Protein AF-A0A8J3Q3Z3-F1 (afdb_monomer_lite)

Secondary structure (DSSP, 8-state):
-HHHHHHTS--SSS-TT--TTTT----PPPPPPPHHHHHHHHHHS-HHHHHHHHHHHHH---HHHHHH--GGGEETTTTEE---------TT--S-----------------------PPPPP-----

Organism: NCBI:txid1392758

Structure (mmCIF, N/CA/C/O backbone):
data_AF-A0A8J3Q3Z3-F1
#
_entry.id   AF-A0A8J3Q3Z3-F1
#
loop_
_atom_site.group_PDB
_atom_site.id
_atom_site.type_symbol
_atom_site.label_atom_id
_atom_site.label_alt_id
_atom_site.label_comp_id
_atom_site.label_asym_id
_atom_site.label_entity_id
_atom_site.label_seq_id
_atom_site.pdbx_PDB_ins_code
_atom_site.Cartn_x
_atom_site.Cartn_y
_atom_site.Cartn_z
_atom_site.occupancy
_atom_site.B_iso_or_equiv
_atom_site.auth_seq_id
_atom_site.auth_comp_id
_atom_site.auth_asym_id
_atom_site.auth_atom_id
_atom_site.pdbx_PDB_model_num
ATOM 1 N N . MET A 1 1 ? 9.131 -5.104 -30.680 1.00 64.44 1 MET A N 1
ATOM 2 C CA . MET A 1 1 ? 8.430 -4.742 -31.929 1.00 64.44 1 MET A CA 1
ATOM 3 C C . MET A 1 1 ? 9.362 -4.790 -33.146 1.00 64.44 1 MET A C 1
ATOM 5 O O . MET A 1 1 ? 9.142 -5.640 -33.986 1.00 64.44 1 MET A O 1
ATOM 9 N N . PHE A 1 2 ? 10.462 -4.021 -33.215 1.00 78.50 2 PHE A N 1
ATOM 10 C CA . PHE A 1 2 ? 11.382 -4.031 -34.381 1.00 78.50 2 PHE A CA 1
ATOM 11 C C . PHE A 1 2 ? 12.197 -5.319 -34.619 1.00 78.50 2 PHE A C 1
ATOM 13 O O . PHE A 1 2 ? 12.789 -5.470 -35.680 1.00 78.50 2 PHE A O 1
ATOM 20 N N . ASN A 1 3 ? 12.255 -6.251 -33.659 1.00 81.12 3 ASN A N 1
ATOM 21 C CA . ASN A 1 3 ? 12.986 -7.513 -33.847 1.00 81.12 3 ASN A CA 1
ATOM 22 C C . ASN A 1 3 ? 12.288 -8.471 -34.827 1.00 81.12 3 ASN A C 1
ATOM 24 O O . ASN A 1 3 ? 12.985 -9.191 -35.532 1.00 81.12 3 ASN A O 1
ATOM 28 N N . THR A 1 4 ? 10.954 -8.454 -34.891 1.00 83.94 4 THR A N 1
ATOM 29 C CA . THR A 1 4 ? 10.157 -9.258 -35.835 1.00 83.94 4 THR A CA 1
ATOM 30 C C . THR A 1 4 ? 10.402 -8.793 -37.270 1.00 83.94 4 THR A C 1
ATOM 32 O O . THR A 1 4 ? 10.834 -9.579 -38.102 1.00 83.94 4 THR A O 1
ATOM 35 N N . ALA A 1 5 ? 10.338 -7.479 -37.514 1.00 80.75 5 ALA A N 1
ATOM 36 C CA . ALA A 1 5 ? 10.592 -6.886 -38.831 1.00 80.75 5 ALA A CA 1
ATOM 37 C C . ALA A 1 5 ? 12.017 -7.113 -39.391 1.00 80.75 5 ALA A C 1
ATOM 39 O O . ALA A 1 5 ? 12.246 -6.929 -40.581 1.00 80.75 5 ALA A O 1
ATOM 40 N N . VAL A 1 6 ? 12.988 -7.473 -38.542 1.00 83.94 6 VAL A N 1
ATOM 41 C CA . VAL A 1 6 ? 14.380 -7.768 -38.939 1.00 83.94 6 VAL A CA 1
ATOM 42 C C . VAL A 1 6 ? 14.614 -9.269 -39.137 1.00 83.94 6 VAL A C 1
ATOM 44 O O . VAL A 1 6 ? 15.449 -9.643 -39.951 1.00 83.94 6 VAL A O 1
ATOM 47 N N . LYS A 1 7 ? 13.932 -10.130 -38.369 1.00 82.38 7 LYS A N 1
ATOM 48 C CA . LYS A 1 7 ? 14.172 -11.586 -38.360 1.00 82.38 7 LYS A CA 1
ATOM 49 C C . LYS A 1 7 ? 13.163 -12.392 -39.169 1.00 82.38 7 LYS A C 1
ATOM 51 O O . LYS A 1 7 ? 13.525 -13.445 -39.675 1.00 82.38 7 LYS A O 1
ATOM 56 N N . GLU A 1 8 ? 11.915 -11.944 -39.197 1.00 83.12 8 GLU A N 1
ATOM 57 C CA . GLU A 1 8 ? 10.789 -12.669 -39.791 1.00 83.12 8 GLU A CA 1
ATOM 58 C C . GLU A 1 8 ? 10.380 -12.025 -41.116 1.00 83.12 8 GLU A C 1
ATOM 60 O O . GLU A 1 8 ? 10.232 -12.730 -42.108 1.00 83.12 8 GLU A O 1
ATOM 65 N N . ASP A 1 9 ? 10.278 -10.691 -41.154 1.00 83.81 9 ASP A N 1
ATOM 66 C CA . ASP A 1 9 ? 9.776 -9.987 -42.344 1.00 83.81 9 ASP A CA 1
ATOM 67 C C . ASP A 1 9 ? 10.888 -9.450 -43.269 1.00 83.81 9 ASP A C 1
ATOM 69 O O . ASP A 1 9 ? 10.592 -8.955 -44.353 1.00 83.81 9 ASP A O 1
ATOM 73 N N . GLU A 1 10 ? 12.157 -9.474 -42.833 1.00 79.94 10 GLU A N 1
ATOM 74 C CA . GLU A 1 10 ? 13.341 -8.915 -43.531 1.00 79.94 10 GLU A CA 1
ATOM 75 C C . GLU A 1 10 ? 13.184 -7.469 -44.066 1.00 79.94 10 GLU A C 1
ATOM 77 O O . GLU A 1 10 ? 14.000 -6.975 -44.847 1.00 79.94 10 GLU A O 1
ATOM 82 N N . LEU A 1 11 ? 12.168 -6.739 -43.595 1.00 85.12 11 LEU A N 1
ATOM 83 C CA . LEU A 1 11 ? 11.838 -5.372 -44.009 1.00 85.12 11 LEU A CA 1
ATOM 84 C C . LEU A 1 11 ? 12.912 -4.364 -43.586 1.00 85.12 11 LEU A C 1
ATOM 86 O O . LEU A 1 11 ? 13.046 -3.292 -44.177 1.00 85.12 11 LEU A O 1
ATOM 90 N N . LEU A 1 12 ? 13.673 -4.692 -42.542 1.00 81.56 12 LEU A N 1
ATOM 91 C CA . LEU A 1 12 ? 14.757 -3.874 -42.017 1.00 81.56 12 LEU A CA 1
ATOM 92 C C . LEU A 1 12 ? 16.044 -4.697 -41.944 1.00 81.56 12 LEU A C 1
ATOM 94 O O . LEU A 1 12 ? 16.089 -5.739 -41.298 1.00 81.56 12 LEU A O 1
ATOM 98 N N . ARG A 1 13 ? 17.138 -4.171 -42.516 1.00 81.06 13 ARG A N 1
ATOM 99 C CA . ARG A 1 13 ? 18.475 -4.799 -42.429 1.00 81.06 13 ARG A CA 1
ATOM 100 C C . ARG A 1 13 ? 18.990 -4.929 -40.992 1.00 81.06 13 ARG A C 1
ATOM 102 O O . ARG A 1 13 ? 19.807 -5.799 -40.704 1.00 81.06 13 ARG A O 1
ATOM 109 N N . SER A 1 14 ? 18.580 -4.037 -40.095 1.00 84.44 14 SER A N 1
ATOM 110 C CA . SER A 1 14 ? 18.952 -4.074 -38.681 1.00 84.44 14 SER A CA 1
ATOM 111 C C . SER A 1 14 ? 17.962 -3.277 -37.832 1.00 84.44 14 SER A C 1
ATOM 113 O O . SER A 1 14 ? 17.279 -2.381 -38.323 1.00 84.44 14 SER A O 1
ATOM 115 N N . ASN A 1 15 ? 17.862 -3.617 -36.542 1.00 85.50 15 ASN A N 1
ATOM 116 C CA . ASN A 1 15 ? 16.964 -2.935 -35.612 1.00 85.50 15 ASN A CA 1
ATOM 117 C C . ASN A 1 15 ? 17.530 -1.538 -35.268 1.00 85.50 15 ASN A C 1
ATOM 119 O O . ASN A 1 15 ? 18.579 -1.472 -34.617 1.00 85.50 15 ASN A O 1
ATOM 123 N N . PRO A 1 16 ? 16.846 -0.436 -35.635 1.00 81.94 16 PRO A N 1
ATOM 124 C CA . PRO A 1 16 ? 17.339 0.928 -35.425 1.00 81.94 16 PRO A CA 1
ATOM 125 C C . PRO A 1 16 ? 17.410 1.333 -33.944 1.00 81.94 16 PRO A C 1
ATOM 127 O O . PRO A 1 16 ? 18.164 2.232 -33.590 1.00 81.94 16 PRO A O 1
ATOM 130 N N . CYS A 1 17 ? 16.687 0.649 -33.053 1.00 81.75 17 CYS A N 1
ATOM 131 C CA . CYS A 1 17 ? 16.766 0.874 -31.607 1.00 81.75 17 CYS A CA 1
ATOM 132 C C . CYS A 1 17 ? 17.968 0.164 -30.954 1.00 81.75 17 CYS A C 1
ATOM 134 O O . CYS A 1 17 ? 18.121 0.214 -29.734 1.00 81.75 17 CYS A O 1
ATOM 136 N N . ARG A 1 18 ? 18.817 -0.532 -31.728 1.00 80.19 18 ARG A N 1
ATOM 137 C CA . ARG A 1 18 ? 19.986 -1.249 -31.201 1.00 80.19 18 ARG A CA 1
ATOM 138 C C . ARG A 1 18 ? 21.181 -0.309 -31.045 1.00 80.19 18 ARG A C 1
ATOM 140 O O . ARG A 1 18 ? 22.086 -0.294 -31.876 1.00 80.19 18 ARG A O 1
ATOM 147 N N . ILE A 1 19 ? 21.197 0.439 -29.945 1.00 81.94 19 ILE A N 1
ATOM 148 C CA . ILE A 1 19 ? 22.295 1.345 -29.592 1.00 81.94 19 ILE A CA 1
ATOM 149 C C . ILE A 1 19 ? 23.252 0.634 -28.623 1.00 81.94 19 ILE A C 1
ATOM 151 O O . ILE A 1 19 ? 22.850 0.145 -27.567 1.00 81.94 19 ILE A O 1
ATOM 155 N N . LYS A 1 20 ? 24.532 0.536 -28.995 1.00 78.88 20 LYS A N 1
ATOM 156 C CA . LYS A 1 20 ? 25.560 -0.157 -28.203 1.00 78.88 20 LYS A CA 1
ATOM 157 C C . LYS A 1 20 ? 25.850 0.615 -26.907 1.00 78.88 20 LYS A C 1
ATOM 159 O O . LYS A 1 20 ? 26.199 1.787 -26.974 1.00 78.88 20 LYS A O 1
ATOM 164 N N . GLY A 1 21 ? 25.760 -0.053 -25.754 1.00 76.44 21 GLY A N 1
ATOM 165 C CA . GLY A 1 21 ? 26.121 0.509 -24.442 1.00 76.44 21 GLY A CA 1
ATOM 166 C C . GLY A 1 21 ? 25.034 1.335 -23.742 1.00 76.44 21 GLY A C 1
ATOM 167 O O . GLY A 1 21 ? 25.306 1.913 -22.695 1.00 76.44 21 GLY A O 1
ATOM 168 N N . PHE A 1 22 ? 23.819 1.384 -24.297 1.00 74.06 22 PHE A N 1
ATOM 169 C CA . PHE A 1 22 ? 22.652 2.060 -23.704 1.00 74.06 22 PHE A CA 1
ATOM 170 C C . PHE A 1 22 ? 21.753 1.107 -22.894 1.00 74.06 22 PHE A C 1
ATOM 172 O O . PHE A 1 22 ? 20.580 1.376 -22.660 1.00 74.06 22 PHE A O 1
ATOM 179 N N . ASP A 1 23 ? 22.307 -0.021 -22.459 1.00 74.69 23 ASP A N 1
ATOM 180 C CA . ASP A 1 23 ? 21.678 -1.023 -21.596 1.00 74.69 23 ASP A CA 1
ATOM 181 C C . ASP A 1 23 ? 21.853 -0.722 -20.098 1.00 74.69 23 ASP A C 1
ATOM 183 O O . ASP A 1 23 ? 21.198 -1.332 -19.253 1.00 74.69 23 ASP A O 1
ATOM 187 N N . LYS A 1 24 ? 22.727 0.230 -19.756 1.00 77.75 24 LYS A N 1
ATOM 188 C CA . LYS A 1 24 ? 23.051 0.567 -18.369 1.00 77.75 24 LYS A CA 1
ATOM 189 C C . LYS A 1 24 ? 22.159 1.692 -17.865 1.00 77.75 24 LYS A C 1
ATOM 191 O O . LYS A 1 24 ? 22.388 2.863 -18.154 1.00 77.75 24 LYS A O 1
ATOM 196 N N . TYR A 1 25 ? 21.165 1.322 -17.069 1.00 80.56 25 TYR A N 1
ATOM 197 C CA . TYR A 1 25 ? 20.361 2.257 -16.292 1.00 80.56 25 TYR A CA 1
ATOM 198 C C . TYR A 1 25 ? 20.869 2.276 -14.851 1.00 80.56 25 TYR A C 1
ATOM 200 O O . TYR A 1 25 ? 20.877 1.241 -14.188 1.00 80.56 25 TYR A O 1
ATOM 208 N N . HIS A 1 26 ? 21.277 3.444 -14.349 1.00 83.44 26 HIS A N 1
ATOM 209 C CA . HIS A 1 26 ? 21.523 3.621 -12.921 1.00 83.44 26 HIS A CA 1
ATOM 210 C C . HIS A 1 26 ? 20.311 4.312 -12.305 1.00 83.44 26 HIS A C 1
ATOM 212 O O . HIS A 1 26 ? 20.058 5.491 -12.533 1.00 83.44 26 HIS A O 1
ATOM 218 N N . THR A 1 27 ? 19.532 3.558 -11.538 1.00 86.06 27 THR A N 1
ATOM 219 C CA . THR A 1 27 ? 18.487 4.110 -10.675 1.00 86.06 27 THR A CA 1
ATOM 220 C C . THR A 1 27 ? 18.986 4.012 -9.238 1.00 86.06 27 THR A C 1
ATOM 222 O O . THR A 1 27 ? 19.467 2.938 -8.868 1.00 86.06 27 THR A O 1
ATOM 225 N N . PRO A 1 28 ? 18.948 5.100 -8.445 1.00 89.69 28 PRO A N 1
ATOM 226 C CA . PRO A 1 28 ? 19.277 5.008 -7.030 1.00 89.69 28 PRO A CA 1
ATOM 227 C C . PRO A 1 28 ? 18.324 4.022 -6.355 1.00 89.69 28 PRO A C 1
ATOM 229 O O . PRO A 1 28 ? 17.138 3.956 -6.692 1.00 89.69 28 PRO A O 1
ATOM 232 N N . GLU A 1 29 ? 18.850 3.243 -5.418 1.00 89.12 29 GLU A N 1
ATOM 233 C CA . GLU A 1 29 ? 18.032 2.315 -4.650 1.00 89.12 29 GLU A CA 1
ATOM 234 C C . GLU A 1 29 ? 16.969 3.084 -3.858 1.00 89.12 29 GLU A C 1
ATOM 236 O O . GLU A 1 29 ? 17.225 4.156 -3.303 1.00 89.12 29 GLU A O 1
ATOM 241 N N . ARG A 1 30 ? 15.743 2.555 -3.834 1.00 89.12 30 ARG A N 1
ATOM 242 C CA . ARG A 1 30 ? 14.671 3.141 -3.032 1.00 89.12 30 ARG A CA 1
ATOM 243 C C . ARG A 1 30 ? 14.841 2.678 -1.597 1.00 89.12 30 ARG A C 1
ATOM 245 O O . ARG A 1 30 ? 14.755 1.484 -1.323 1.00 89.12 30 ARG A O 1
ATOM 252 N N . HIS A 1 31 ? 15.049 3.629 -0.695 1.00 89.88 31 HIS A N 1
ATOM 253 C CA . HIS A 1 31 ? 15.098 3.341 0.729 1.00 89.88 31 HIS A CA 1
ATOM 254 C C . HIS A 1 31 ? 13.775 2.716 1.194 1.00 89.88 31 HIS A C 1
ATOM 256 O O . HIS A 1 31 ? 12.695 3.223 0.878 1.00 89.88 31 HIS A O 1
ATOM 262 N N . THR A 1 32 ? 13.872 1.605 1.923 1.00 90.44 32 THR A N 1
ATOM 263 C CA . THR A 1 32 ? 12.715 0.936 2.521 1.00 90.44 32 THR A CA 1
ATOM 264 C C . THR A 1 32 ? 12.573 1.425 3.957 1.00 90.44 32 THR A C 1
ATOM 266 O O . THR A 1 32 ? 13.518 1.243 4.724 1.00 90.44 32 THR A O 1
ATOM 269 N N . PRO A 1 33 ? 11.429 2.023 4.329 1.00 91.00 33 PRO A N 1
ATOM 270 C CA . PRO A 1 33 ? 11.249 2.551 5.670 1.00 91.00 33 PRO A CA 1
ATOM 271 C C . PRO A 1 33 ? 11.235 1.421 6.701 1.00 91.00 33 PRO A C 1
ATOM 273 O O . PRO A 1 33 ? 10.651 0.354 6.493 1.00 91.00 33 PRO A O 1
ATOM 276 N N . THR A 1 34 ? 11.861 1.677 7.839 1.00 94.56 34 THR A N 1
ATOM 277 C CA . THR A 1 34 ? 11.782 0.836 9.030 1.00 94.56 34 THR A CA 1
ATOM 278 C C . THR A 1 34 ? 10.408 0.954 9.687 1.00 94.56 34 THR A C 1
ATOM 280 O O . THR A 1 34 ? 9.674 1.928 9.504 1.00 94.56 34 THR A O 1
ATOM 283 N N . LEU A 1 35 ? 10.058 -0.021 10.529 1.00 93.25 35 LEU A N 1
ATOM 284 C CA . LEU A 1 35 ? 8.784 0.017 11.247 1.00 93.25 35 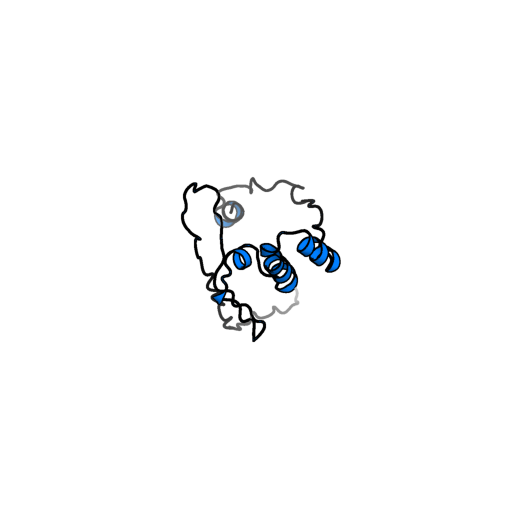LEU A CA 1
ATOM 285 C C . LEU A 1 35 ? 8.661 1.243 12.175 1.00 93.25 35 LEU A C 1
ATOM 287 O O . LEU A 1 35 ? 7.565 1.772 12.359 1.00 93.25 35 LEU A O 1
ATOM 291 N N . MET A 1 36 ? 9.779 1.704 12.744 1.00 95.12 36 MET A N 1
ATOM 292 C CA . MET A 1 36 ? 9.804 2.909 13.576 1.00 95.12 36 MET A CA 1
ATOM 293 C C . MET A 1 36 ? 9.509 4.168 12.762 1.00 95.12 36 MET A C 1
ATOM 295 O O . MET A 1 36 ? 8.720 4.997 13.205 1.00 95.12 36 MET A O 1
ATOM 299 N N . GLU A 1 37 ? 10.079 4.286 11.563 1.00 95.44 37 GLU A N 1
ATOM 300 C CA . GLU A 1 37 ? 9.817 5.417 10.667 1.00 95.44 37 GLU A CA 1
ATOM 301 C C . GLU A 1 37 ? 8.368 5.424 10.178 1.00 95.44 37 GLU A C 1
ATOM 303 O O . GLU A 1 37 ? 7.744 6.479 10.145 1.00 95.44 37 GLU A O 1
ATOM 308 N N . VAL A 1 38 ? 7.792 4.255 9.871 1.00 95.31 38 VAL A N 1
ATOM 309 C CA . VAL A 1 38 ? 6.365 4.148 9.518 1.00 95.31 38 VAL A CA 1
ATOM 310 C C . VAL A 1 38 ? 5.478 4.621 10.668 1.00 95.31 38 VAL A C 1
ATOM 312 O O . VAL A 1 38 ? 4.517 5.356 10.440 1.00 95.31 38 VAL A O 1
ATOM 315 N N . ARG A 1 39 ? 5.787 4.214 11.905 1.00 94.62 39 ARG A N 1
ATOM 316 C CA . ARG A 1 39 ? 5.027 4.640 13.084 1.00 94.62 39 ARG A CA 1
ATOM 317 C C . ARG A 1 39 ? 5.139 6.149 13.296 1.00 9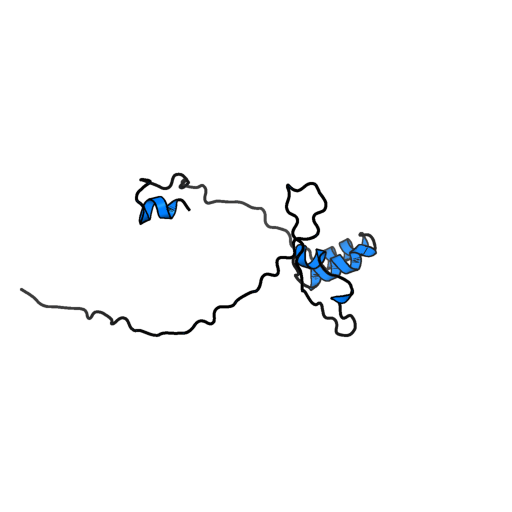4.62 39 ARG A C 1
ATOM 319 O O . ARG A 1 39 ? 4.103 6.797 13.413 1.00 94.62 39 ARG A O 1
ATOM 326 N N . ALA A 1 40 ? 6.350 6.700 13.271 1.00 95.50 40 ALA A N 1
ATOM 327 C CA . ALA A 1 40 ? 6.569 8.140 13.399 1.00 95.50 40 ALA A CA 1
ATOM 328 C C . ALA A 1 40 ? 5.804 8.922 12.316 1.00 95.50 40 ALA A C 1
ATOM 330 O O . ALA A 1 40 ? 5.043 9.833 12.627 1.00 95.50 40 ALA A O 1
ATOM 331 N N . LEU A 1 41 ? 5.892 8.478 11.057 1.00 94.62 41 LEU A N 1
ATOM 332 C CA . LEU A 1 41 ? 5.141 9.057 9.943 1.00 94.62 41 LEU A CA 1
ATOM 333 C C . LEU A 1 41 ? 3.626 9.008 10.178 1.00 94.62 41 LEU A C 1
ATOM 335 O O . LEU A 1 41 ? 2.915 9.963 9.877 1.00 94.62 41 LEU A O 1
ATOM 339 N N . SER A 1 42 ? 3.112 7.892 10.698 1.00 94.75 42 SER A N 1
ATOM 340 C CA . SER A 1 42 ? 1.679 7.744 10.962 1.00 94.75 42 SER A CA 1
ATOM 341 C C . SER A 1 42 ? 1.174 8.684 12.060 1.00 94.75 42 SER A C 1
ATOM 343 O O . SER A 1 42 ? 0.023 9.108 11.997 1.00 94.75 42 SER A O 1
ATOM 345 N N . GLU A 1 43 ? 2.024 9.017 13.033 1.00 94.06 43 GLU A N 1
ATOM 346 C CA . GLU A 1 43 ? 1.707 9.903 14.158 1.00 94.06 43 GLU A CA 1
ATOM 347 C C . GLU A 1 43 ? 1.780 11.389 13.764 1.00 94.06 43 GLU A C 1
ATOM 349 O O . GLU A 1 43 ? 1.016 12.196 14.291 1.00 94.06 43 GLU A O 1
ATOM 354 N N . GLU A 1 44 ? 2.635 11.750 12.802 1.00 96.25 44 GLU A N 1
ATOM 355 C CA . GLU A 1 44 ? 2.712 13.112 12.247 1.00 96.25 44 GLU A CA 1
ATOM 356 C C . GLU A 1 44 ? 1.580 13.431 11.255 1.00 96.25 44 GLU A C 1
ATOM 358 O O . GLU A 1 44 ? 1.243 14.596 11.024 1.00 96.25 44 GLU A O 1
ATOM 363 N N . MET A 1 45 ? 0.982 12.406 10.648 1.00 94.88 45 MET A N 1
ATOM 364 C CA . MET A 1 45 ? -0.081 12.567 9.659 1.00 94.88 45 MET A CA 1
ATOM 365 C C . MET A 1 45 ? -1.452 12.800 10.313 1.00 94.88 45 MET A C 1
ATOM 367 O O . MET A 1 45 ? -1.720 12.321 11.415 1.00 94.88 45 MET A O 1
ATOM 371 N N . PRO A 1 46 ? -2.391 13.479 9.622 1.00 95.19 46 PRO A N 1
ATOM 372 C CA . PRO A 1 46 ? -3.764 13.604 10.098 1.00 95.19 46 PRO A CA 1
ATOM 373 C C . PRO A 1 46 ? -4.376 12.242 10.449 1.00 95.19 46 PRO A C 1
ATOM 375 O O . PRO A 1 46 ? -4.239 11.283 9.688 1.00 95.19 46 PRO A O 1
ATOM 378 N N . ALA A 1 47 ? -5.125 12.174 11.555 1.00 91.19 47 ALA A N 1
ATOM 379 C CA . ALA A 1 47 ? -5.661 10.926 12.114 1.00 91.19 47 ALA A CA 1
ATOM 380 C C . ALA A 1 47 ? -6.440 10.055 11.104 1.00 91.19 47 ALA A C 1
ATOM 382 O O . ALA A 1 47 ? -6.436 8.829 11.197 1.00 91.19 47 ALA A O 1
ATOM 383 N N . GLN A 1 48 ? -7.068 10.668 10.098 1.00 91.31 48 GLN A N 1
ATOM 384 C CA . GLN A 1 48 ? -7.761 9.965 9.011 1.00 91.31 48 GLN A CA 1
ATOM 385 C C . GLN A 1 48 ? -6.847 9.083 8.138 1.00 91.31 48 GLN A C 1
ATOM 387 O O . GLN A 1 48 ? -7.325 8.121 7.540 1.00 91.31 48 GLN A O 1
ATOM 392 N N . PHE A 1 49 ? -5.548 9.387 8.061 1.00 92.69 49 PHE A N 1
ATOM 393 C CA . PHE A 1 49 ? -4.567 8.629 7.280 1.00 92.69 49 PHE A CA 1
ATOM 394 C C . PHE A 1 49 ? -3.829 7.577 8.100 1.00 92.69 49 PHE A C 1
ATOM 396 O O . PHE A 1 49 ? -3.197 6.703 7.513 1.00 92.69 49 PHE A O 1
ATOM 403 N N . TYR A 1 50 ? -3.952 7.600 9.428 1.00 93.56 50 TYR A N 1
ATOM 404 C CA . TYR A 1 50 ? -3.285 6.643 10.308 1.00 93.56 50 TYR A CA 1
ATOM 405 C C . TYR A 1 50 ? -3.572 5.194 9.889 1.00 93.56 50 TYR A C 1
ATOM 407 O O . TYR A 1 50 ? -2.661 4.412 9.620 1.00 93.56 50 TYR A O 1
ATOM 415 N N . ALA A 1 51 ? -4.856 4.854 9.740 1.00 91.94 51 ALA A N 1
ATOM 416 C CA . ALA A 1 51 ? -5.277 3.517 9.331 1.00 91.94 51 ALA A CA 1
ATOM 417 C C . ALA A 1 51 ? -4.784 3.148 7.922 1.00 91.94 51 ALA A C 1
ATOM 419 O O . ALA A 1 51 ? -4.442 1.994 7.681 1.00 91.94 51 ALA A O 1
ATOM 420 N N . LEU A 1 52 ? -4.716 4.119 7.004 1.00 93.50 52 LEU A N 1
ATOM 421 C CA . LEU A 1 52 ? -4.224 3.905 5.643 1.00 93.50 52 LEU A CA 1
ATOM 422 C C . LEU A 1 52 ? -2.726 3.580 5.638 1.00 93.50 52 LEU A C 1
ATOM 424 O O . LEU A 1 52 ? -2.313 2.639 4.967 1.00 93.50 52 LEU A O 1
ATOM 428 N N . ILE A 1 53 ? -1.929 4.335 6.397 1.00 94.81 53 ILE A N 1
ATOM 429 C CA . ILE A 1 53 ? -0.474 4.157 6.499 1.00 94.81 53 ILE A CA 1
ATOM 430 C C . ILE A 1 53 ? -0.155 2.807 7.136 1.00 94.81 53 ILE A C 1
ATOM 432 O O . ILE A 1 53 ? 0.632 2.038 6.586 1.00 94.81 53 ILE A O 1
ATOM 436 N N . MET A 1 54 ? -0.822 2.486 8.247 1.00 94.31 54 MET A N 1
ATOM 437 C CA . MET A 1 54 ? -0.651 1.197 8.912 1.00 94.31 54 MET A CA 1
ATOM 438 C C . MET A 1 54 ? -1.050 0.055 7.977 1.00 94.31 54 MET A C 1
ATOM 440 O O . MET A 1 54 ? -0.282 -0.884 7.784 1.00 94.31 54 MET A O 1
ATOM 444 N N . LEU A 1 55 ? -2.201 0.152 7.309 1.00 93.69 55 LEU A N 1
ATOM 445 C CA . LEU A 1 55 ? -2.612 -0.888 6.375 1.00 93.69 55 LEU A CA 1
ATOM 446 C C . LEU A 1 55 ? -1.609 -1.053 5.226 1.00 93.69 55 LEU A C 1
ATOM 448 O O . LEU A 1 55 ? -1.257 -2.182 4.896 1.00 93.69 55 LEU A O 1
ATOM 452 N N . ALA A 1 56 ? -1.114 0.036 4.641 1.00 93.62 56 ALA A N 1
ATOM 453 C CA . ALA A 1 56 ? -0.137 -0.015 3.556 1.00 93.62 56 ALA A CA 1
ATOM 454 C C . ALA A 1 56 ? 1.172 -0.700 3.980 1.00 93.62 56 ALA A C 1
ATOM 456 O O . ALA A 1 56 ? 1.703 -1.521 3.233 1.00 93.62 56 ALA A O 1
ATOM 457 N N . ALA A 1 57 ? 1.651 -0.412 5.191 1.00 94.00 57 ALA A N 1
ATOM 458 C CA . ALA A 1 57 ? 2.890 -0.973 5.717 1.00 94.00 57 ALA A CA 1
ATOM 459 C C . ALA A 1 57 ? 2.803 -2.479 6.009 1.00 94.00 57 ALA A C 1
ATOM 461 O O . ALA A 1 57 ? 3.780 -3.194 5.800 1.00 94.00 57 ALA A O 1
ATOM 462 N N . TYR A 1 58 ? 1.646 -2.971 6.469 1.00 92.75 58 TYR A N 1
ATOM 463 C CA . TYR A 1 58 ? 1.485 -4.377 6.863 1.00 92.75 58 TYR A CA 1
ATOM 464 C C . TYR A 1 58 ? 0.891 -5.281 5.775 1.00 92.75 58 TYR A C 1
ATOM 466 O O . TYR A 1 58 ? 1.133 -6.485 5.795 1.00 92.75 58 TYR A O 1
ATOM 474 N N . SER A 1 59 ? 0.103 -4.742 4.841 1.00 91.81 59 SER A N 1
ATOM 475 C CA . SER A 1 59 ? -0.637 -5.562 3.867 1.00 91.81 59 SER A CA 1
ATOM 476 C C . SER A 1 59 ? 0.098 -5.809 2.547 1.00 91.81 59 SER A C 1
ATOM 478 O O . SER A 1 59 ? -0.243 -6.750 1.836 1.00 91.81 59 SER A O 1
ATOM 480 N N . GLY A 1 60 ? 1.075 -4.967 2.184 1.00 90.44 60 GLY A N 1
ATOM 481 C CA . GLY A 1 60 ? 1.773 -5.057 0.893 1.00 90.44 60 GLY A CA 1
ATOM 482 C C . GLY A 1 60 ? 0.894 -4.756 -0.332 1.00 90.44 60 GLY A C 1
ATOM 483 O O . GLY A 1 60 ? 1.294 -5.039 -1.462 1.00 90.44 60 GLY A O 1
ATOM 484 N N . LEU A 1 61 ? -0.302 -4.195 -0.124 1.00 93.06 61 LEU A N 1
ATOM 485 C CA . LEU A 1 61 ? -1.234 -3.847 -1.194 1.00 93.06 61 LEU A CA 1
ATOM 486 C C . LEU A 1 61 ? -0.692 -2.726 -2.081 1.00 93.06 61 LEU A C 1
ATOM 488 O O . LEU A 1 61 ? -0.017 -1.799 -1.626 1.00 93.06 61 LEU A O 1
ATOM 492 N N . ARG A 1 62 ? -1.035 -2.775 -3.370 1.00 93.38 62 ARG A N 1
ATOM 493 C CA . ARG A 1 62 ? -0.645 -1.720 -4.311 1.00 93.38 62 ARG A CA 1
ATOM 494 C C . ARG A 1 62 ? -1.459 -0.458 -4.047 1.00 93.38 62 ARG A C 1
ATOM 496 O O . ARG A 1 62 ? -2.618 -0.530 -3.644 1.00 93.38 62 ARG A O 1
ATOM 503 N N . TRP A 1 63 ? -0.892 0.707 -4.370 1.00 92.50 63 TRP A N 1
ATOM 504 C CA . TRP A 1 63 ? -1.569 1.997 -4.175 1.00 92.50 63 TRP A CA 1
ATOM 505 C C . TRP A 1 63 ? -2.990 2.027 -4.753 1.00 92.50 63 TRP A C 1
ATOM 507 O O . TRP A 1 63 ? -3.909 2.484 -4.086 1.00 92.50 63 TRP A O 1
ATOM 517 N N . GLY A 1 64 ? -3.196 1.502 -5.964 1.00 92.56 64 GLY A N 1
ATOM 518 C CA . GLY A 1 64 ? -4.523 1.494 -6.577 1.00 92.56 64 GLY A CA 1
ATOM 519 C C . GLY A 1 64 ? -5.525 0.564 -5.878 1.00 92.56 64 GLY A C 1
ATOM 520 O O . GLY A 1 64 ? -6.716 0.860 -5.863 1.00 92.56 64 GLY A O 1
ATOM 521 N N . GLU A 1 65 ? -5.074 -0.512 -5.233 1.00 94.62 65 GLU A N 1
ATOM 522 C CA . GLU A 1 65 ? -5.936 -1.386 -4.426 1.00 94.62 65 GLU A CA 1
ATOM 523 C C . GLU A 1 65 ? -6.311 -0.690 -3.117 1.00 94.62 65 GLU A C 1
ATOM 525 O O . GLU A 1 65 ? -7.494 -0.580 -2.802 1.00 94.62 65 GLU A O 1
ATOM 530 N N . LEU A 1 66 ? -5.320 -0.126 -2.415 1.00 94.12 66 LEU A N 1
ATOM 531 C CA . LEU A 1 66 ? -5.523 0.664 -1.196 1.00 94.12 66 LEU A CA 1
ATOM 532 C C . LEU A 1 66 ? -6.469 1.843 -1.433 1.00 94.12 66 LEU A C 1
ATOM 534 O O . LEU A 1 66 ? -7.423 2.033 -0.684 1.00 94.12 66 LEU A O 1
ATOM 538 N N . ALA A 1 67 ? -6.245 2.600 -2.508 1.00 92.50 67 ALA A N 1
ATOM 539 C CA . ALA A 1 67 ? -7.064 3.751 -2.870 1.00 92.50 67 ALA A CA 1
ATOM 540 C C . ALA A 1 67 ? -8.490 3.361 -3.289 1.00 92.50 67 ALA A C 1
ATOM 542 O O . ALA A 1 67 ? -9.397 4.191 -3.243 1.00 92.50 67 ALA A O 1
ATOM 543 N N . ALA A 1 68 ? -8.709 2.108 -3.698 1.00 94.12 68 ALA A N 1
ATOM 544 C CA . ALA A 1 68 ? -10.028 1.606 -4.041 1.00 94.12 68 ALA A CA 1
ATOM 545 C C . ALA A 1 68 ? -10.763 0.965 -2.854 1.00 94.12 68 ALA A C 1
ATOM 547 O O . ALA A 1 68 ? -11.957 0.693 -2.996 1.00 94.12 68 ALA A O 1
ATOM 548 N N . LEU A 1 69 ? -10.123 0.706 -1.709 1.00 93.88 69 LEU A N 1
ATOM 549 C CA . LEU A 1 69 ? -10.767 0.055 -0.562 1.00 93.88 69 LEU A CA 1
ATOM 550 C C . LEU A 1 69 ? -11.954 0.863 -0.022 1.00 93.88 69 LEU A C 1
ATOM 552 O O . LEU A 1 69 ? -11.945 2.091 0.035 1.00 93.88 69 LEU A O 1
ATOM 556 N N . ARG A 1 70 ? -13.002 0.151 0.397 1.00 90.69 70 ARG A N 1
ATOM 557 C CA . ARG A 1 70 ? -14.131 0.705 1.153 1.00 90.69 70 ARG A CA 1
ATOM 558 C C . ARG A 1 70 ? -14.206 0.020 2.506 1.00 90.69 70 ARG A C 1
ATOM 560 O O . ARG A 1 70 ? -13.715 -1.084 2.701 1.00 90.69 70 ARG A O 1
ATOM 567 N N . ARG A 1 71 ? -14.922 0.653 3.433 1.00 90.38 71 ARG A N 1
ATOM 568 C CA . ARG A 1 71 ? -15.145 0.122 4.786 1.00 90.38 71 ARG A CA 1
ATOM 569 C C . ARG A 1 71 ? -15.798 -1.268 4.797 1.00 90.38 71 ARG A C 1
ATOM 571 O O . ARG A 1 71 ? -15.513 -2.037 5.698 1.00 90.38 71 ARG A O 1
ATOM 578 N N . CYS A 1 72 ? -16.633 -1.596 3.805 1.00 92.69 72 CYS A N 1
ATOM 579 C CA . CYS A 1 72 ? -17.264 -2.918 3.669 1.00 92.69 72 CYS A CA 1
ATOM 580 C C . CYS A 1 72 ? -16.288 -4.045 3.305 1.00 92.69 72 CYS A C 1
ATOM 582 O O . CYS A 1 72 ? -16.630 -5.214 3.444 1.00 92.69 72 CYS A O 1
ATOM 584 N N . ASP A 1 73 ? -15.097 -3.697 2.822 1.00 92.31 73 ASP A N 1
ATOM 585 C CA . ASP A 1 73 ? -14.077 -4.659 2.416 1.00 92.31 73 ASP A CA 1
ATOM 586 C C . ASP A 1 73 ? -13.184 -5.084 3.599 1.00 92.31 73 ASP A C 1
ATOM 588 O O . ASP A 1 73 ? -12.336 -5.963 3.449 1.00 92.31 73 ASP A O 1
ATOM 592 N N . LEU A 1 74 ? -13.367 -4.461 4.770 1.00 91.69 74 LEU A N 1
ATOM 593 C CA . LEU A 1 74 ? -12.609 -4.711 5.993 1.00 91.69 74 LEU A CA 1
ATOM 594 C C . LEU A 1 74 ? -13.463 -5.504 6.983 1.00 91.69 74 LEU A C 1
ATOM 596 O O . LEU A 1 74 ? -14.493 -5.018 7.452 1.00 91.69 74 LEU A O 1
ATOM 600 N N . ASP A 1 75 ? -13.003 -6.696 7.347 1.00 93.62 75 ASP A N 1
ATOM 601 C CA . ASP A 1 75 ? -13.549 -7.450 8.469 1.00 93.62 75 ASP A CA 1
ATOM 602 C C . ASP A 1 75 ? -12.638 -7.253 9.682 1.00 93.62 75 ASP A C 1
ATOM 604 O O . ASP A 1 75 ? -11.585 -7.882 9.805 1.00 93.62 75 ASP A O 1
ATOM 608 N N . LEU A 1 76 ? -13.037 -6.342 10.571 1.00 91.81 76 LEU A N 1
ATOM 609 C CA . LEU A 1 76 ? -12.274 -6.008 11.775 1.00 91.81 76 LEU A CA 1
ATOM 610 C C . LEU A 1 76 ? -12.362 -7.090 12.859 1.00 91.81 76 LEU A C 1
ATOM 612 O O . LEU A 1 76 ? -11.512 -7.116 13.742 1.00 91.81 76 LEU A O 1
ATOM 616 N N . ALA A 1 77 ? -13.366 -7.972 12.801 1.00 93.50 77 ALA A N 1
ATOM 617 C CA . ALA A 1 77 ? -13.497 -9.074 13.748 1.00 93.50 77 ALA A CA 1
ATOM 618 C C . ALA A 1 77 ? -12.561 -10.227 13.369 1.00 93.50 77 ALA A C 1
ATOM 620 O O . ALA A 1 77 ? -11.887 -10.787 14.229 1.00 93.50 77 ALA A O 1
ATOM 621 N N . ALA A 1 78 ? -12.485 -10.547 12.075 1.00 92.75 78 ALA A N 1
ATOM 622 C CA . ALA A 1 78 ? -11.584 -11.571 11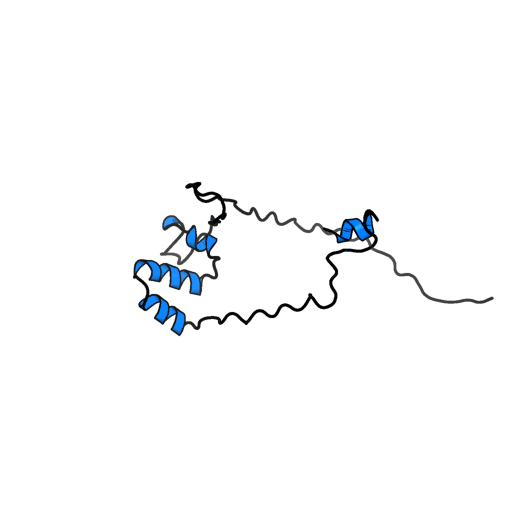.554 1.00 92.75 78 ALA A CA 1
ATOM 623 C C . ALA A 1 78 ? -10.167 -11.047 11.251 1.00 92.75 78 ALA A C 1
ATOM 625 O O . ALA A 1 78 ? -9.269 -11.841 10.982 1.00 92.75 78 ALA A O 1
ATOM 626 N N . GLY A 1 79 ? -9.959 -9.725 11.248 1.00 91.38 79 GLY A N 1
ATOM 627 C CA . GLY A 1 79 ? -8.690 -9.103 10.866 1.00 91.38 79 GLY A CA 1
ATOM 628 C C . GLY A 1 79 ? -8.343 -9.304 9.387 1.00 91.38 79 GLY A C 1
ATOM 629 O O . GLY A 1 79 ? -7.170 -9.436 9.046 1.00 91.38 79 GLY A O 1
ATOM 630 N N . THR A 1 80 ? -9.347 -9.366 8.506 1.00 92.94 80 THR A N 1
ATOM 631 C CA . THR A 1 80 ? -9.145 -9.659 7.076 1.00 92.94 80 THR A CA 1
ATOM 632 C C . THR A 1 80 ? -9.534 -8.490 6.176 1.00 92.94 80 THR A C 1
ATOM 634 O O . THR A 1 80 ? -10.416 -7.692 6.495 1.00 92.94 80 THR A O 1
ATOM 637 N N . VAL A 1 81 ? -8.864 -8.397 5.024 1.00 94.38 81 VAL A N 1
ATOM 638 C CA . VAL A 1 81 ? -9.112 -7.377 3.997 1.00 94.38 81 VAL A CA 1
ATOM 639 C C . VAL A 1 81 ? -9.426 -8.067 2.678 1.00 94.38 81 VAL A C 1
ATOM 641 O O . VAL A 1 81 ? -8.650 -8.897 2.207 1.00 94.38 81 VAL A O 1
ATOM 644 N N . LYS A 1 82 ? -10.561 -7.721 2.070 1.00 95.06 82 LYS A N 1
ATOM 645 C CA . LYS A 1 82 ? -10.999 -8.275 0.785 1.00 95.06 82 LYS A CA 1
ATOM 646 C C . LYS A 1 82 ? -10.698 -7.296 -0.344 1.00 95.06 82 LYS A C 1
ATOM 648 O O . LYS A 1 82 ? -11.270 -6.214 -0.418 1.00 95.06 82 LYS A O 1
ATOM 653 N N . VAL A 1 83 ? -9.821 -7.675 -1.266 1.00 94.12 83 VAL A N 1
ATOM 654 C CA . VAL A 1 83 ? -9.452 -6.816 -2.399 1.00 94.12 83 VAL A CA 1
ATOM 655 C C . VAL A 1 83 ? -10.265 -7.209 -3.624 1.00 94.12 83 VAL A C 1
ATOM 657 O O . VAL A 1 83 ? -10.051 -8.261 -4.217 1.00 94.12 83 VAL A O 1
ATOM 660 N N . HIS A 1 84 ? -11.211 -6.351 -4.007 1.00 93.56 84 HIS A N 1
ATOM 661 C CA . HIS A 1 84 ? -12.104 -6.600 -5.146 1.00 93.56 84 HIS A CA 1
ATOM 662 C C . HIS A 1 84 ? -11.863 -5.674 -6.341 1.00 93.56 84 HIS A C 1
ATOM 664 O O . HIS A 1 84 ? -12.380 -5.920 -7.430 1.00 93.56 84 HIS A O 1
ATOM 670 N N . ARG A 1 85 ? -11.137 -4.571 -6.148 1.00 91.25 85 ARG A N 1
ATOM 671 C CA . ARG A 1 85 ? -11.008 -3.509 -7.148 1.00 91.25 85 ARG A CA 1
ATOM 672 C C . ARG A 1 85 ? -9.676 -2.784 -7.037 1.00 91.25 85 ARG A C 1
ATOM 674 O O . ARG A 1 85 ? -9.045 -2.785 -5.988 1.00 91.25 85 ARG A O 1
ATOM 681 N N . ASN A 1 86 ? -9.296 -2.152 -8.141 1.00 93.12 86 ASN A N 1
ATOM 682 C CA . ASN A 1 86 ? -8.066 -1.393 -8.289 1.00 93.12 86 ASN A CA 1
ATOM 683 C C . ASN A 1 86 ? -8.388 -0.050 -8.964 1.00 93.12 86 ASN A C 1
ATOM 685 O O . ASN A 1 86 ? -9.049 -0.024 -10.005 1.00 93.12 86 ASN A O 1
ATOM 689 N N . LEU A 1 87 ? -7.965 1.054 -8.352 1.00 92.94 87 LEU A N 1
ATOM 690 C CA . LEU A 1 87 ? -8.113 2.409 -8.866 1.00 92.94 87 LEU A CA 1
ATOM 691 C C . LEU A 1 87 ? -6.935 2.738 -9.786 1.00 92.94 87 LEU A C 1
ATOM 693 O O . LEU A 1 87 ? -5.780 2.745 -9.364 1.00 92.94 87 LEU A O 1
ATOM 697 N N . VAL A 1 88 ? -7.244 3.077 -11.035 1.00 91.31 88 VAL A N 1
ATOM 698 C CA . VAL A 1 88 ? -6.260 3.518 -12.027 1.00 91.31 88 VAL A CA 1
ATOM 699 C C . VAL A 1 88 ? -6.586 4.949 -12.436 1.00 91.31 88 VAL A C 1
ATOM 701 O O . VAL A 1 88 ? -7.696 5.223 -12.889 1.00 91.31 88 VAL A O 1
ATOM 704 N N . SER A 1 89 ? -5.619 5.855 -12.282 1.00 83.00 89 SER A N 1
ATOM 705 C CA . SER A 1 89 ? -5.697 7.208 -12.838 1.00 83.00 89 SER A CA 1
ATOM 706 C C . SER A 1 89 ? -5.069 7.216 -14.228 1.00 83.00 89 SER A C 1
ATOM 708 O O . SER A 1 89 ? -3.930 6.779 -14.398 1.00 83.00 89 SER A O 1
ATOM 710 N N . VAL A 1 90 ? -5.812 7.694 -15.226 1.00 87.00 90 VAL A N 1
ATOM 711 C CA . VAL A 1 90 ? -5.325 7.855 -16.599 1.00 87.00 90 VAL A CA 1
ATOM 712 C C . VAL A 1 90 ? -5.138 9.348 -16.848 1.00 87.00 90 VAL A C 1
ATOM 714 O O . VAL A 1 90 ? -6.108 10.091 -16.998 1.00 87.00 90 VAL A O 1
ATOM 717 N N . ALA A 1 91 ? -3.883 9.797 -16.864 1.00 65.56 91 ALA A N 1
ATOM 718 C CA . ALA A 1 91 ? -3.554 11.183 -17.177 1.00 65.56 91 ALA A CA 1
ATOM 719 C C . ALA A 1 91 ? -3.972 11.502 -18.625 1.00 65.56 91 ALA A C 1
ATOM 721 O O . ALA A 1 91 ? -3.546 10.820 -19.555 1.00 65.56 91 ALA A O 1
ATOM 722 N N . GLY A 1 92 ? -4.821 12.521 -18.809 1.00 63.41 92 GLY A N 1
ATOM 723 C CA . GLY A 1 92 ? -5.276 12.986 -20.130 1.00 63.41 92 GLY A CA 1
ATOM 724 C C . GLY A 1 92 ? -6.793 13.101 -20.314 1.00 63.41 92 GLY A C 1
ATOM 725 O O . GLY A 1 92 ? -7.232 13.690 -21.295 1.00 63.41 92 GLY A O 1
ATOM 726 N N . GLN A 1 93 ? -7.609 12.608 -19.376 1.00 55.94 93 GLN A N 1
ATOM 727 C CA . GLN A 1 93 ? -9.048 12.896 -19.340 1.00 55.94 93 GLN A CA 1
ATOM 728 C C . GLN A 1 93 ? -9.340 13.842 -18.175 1.00 55.94 93 GLN A C 1
ATOM 730 O O . GLN A 1 93 ? -9.656 13.417 -17.067 1.00 55.94 93 GLN A O 1
ATOM 735 N N . ALA A 1 94 ? -9.194 15.144 -18.425 1.00 46.09 94 ALA A N 1
ATOM 736 C CA . ALA A 1 94 ? -9.765 16.158 -17.550 1.00 46.09 94 ALA A CA 1
ATOM 737 C C . ALA A 1 94 ? -11.295 16.034 -17.622 1.00 46.09 94 ALA A C 1
ATOM 739 O O . ALA A 1 94 ? -11.923 16.485 -18.577 1.00 46.09 94 ALA A O 1
ATOM 740 N N . GLY A 1 95 ? -11.867 15.346 -16.639 1.00 42.53 95 GLY A N 1
ATOM 741 C CA . GLY A 1 95 ? -13.305 15.201 -16.466 1.00 42.53 95 GLY A CA 1
ATOM 742 C C . GLY A 1 95 ? -13.658 13.855 -15.857 1.00 42.53 95 GLY A C 1
ATOM 743 O O . GLY A 1 95 ? -13.804 12.888 -16.597 1.00 42.53 95 GLY A O 1
ATOM 744 N N . ASP A 1 96 ? -13.764 13.814 -14.525 1.00 48.22 96 ASP A N 1
ATOM 745 C CA . ASP A 1 96 ? -14.681 13.003 -13.701 1.00 48.22 96 ASP A CA 1
ATOM 746 C C . ASP A 1 96 ? -15.310 11.740 -14.321 1.00 48.22 96 ASP A C 1
ATOM 748 O O . ASP A 1 96 ? -16.505 11.473 -14.189 1.00 48.22 96 ASP A O 1
ATOM 752 N N . ARG A 1 97 ? -14.515 10.882 -14.957 1.00 39.94 97 ARG A N 1
ATOM 753 C CA . ARG A 1 97 ? -14.936 9.529 -15.314 1.00 39.94 97 ARG A CA 1
ATOM 754 C C . ARG A 1 97 ? -14.363 8.586 -14.285 1.00 39.94 97 ARG A C 1
ATOM 756 O O . ARG A 1 97 ? -13.257 8.071 -14.417 1.00 39.94 97 ARG A O 1
ATOM 763 N N . ALA A 1 98 ? -15.154 8.464 -13.223 1.00 42.09 98 ALA A N 1
ATOM 764 C CA . ALA A 1 98 ? -15.100 7.452 -12.187 1.00 42.09 98 ALA A CA 1
ATOM 765 C C . ALA A 1 98 ? -14.264 6.228 -12.585 1.00 42.09 98 ALA A C 1
ATOM 767 O O . ALA A 1 98 ? -14.595 5.534 -13.545 1.00 42.09 98 ALA A O 1
ATOM 768 N N . ALA A 1 99 ? -13.208 5.997 -11.799 1.00 49.12 99 ALA A N 1
ATOM 769 C CA . ALA A 1 99 ? -12.591 4.707 -11.519 1.00 49.12 99 ALA A CA 1
ATOM 770 C C . ALA A 1 99 ? -12.862 3.642 -12.589 1.00 49.12 99 ALA A C 1
ATOM 772 O O . ALA A 1 99 ? -13.827 2.883 -12.483 1.00 49.12 99 ALA A O 1
ATOM 773 N N . GLN A 1 100 ? -12.011 3.561 -13.613 1.00 49.19 100 GLN A N 1
ATOM 774 C CA . GLN A 1 100 ? -12.113 2.458 -14.556 1.00 49.19 100 GLN A CA 1
ATOM 775 C C . GLN A 1 100 ? -11.721 1.154 -13.850 1.00 49.19 100 GLN A C 1
ATOM 777 O O . GLN A 1 100 ? -10.553 0.784 -13.760 1.00 49.19 100 GLN A O 1
ATOM 782 N N . VAL A 1 101 ? -12.741 0.467 -13.335 1.00 49.56 101 VAL A N 1
ATOM 783 C CA . VAL A 1 101 ? -12.682 -0.880 -12.778 1.00 49.56 101 VAL A CA 1
ATOM 784 C C . VAL A 1 101 ? -12.368 -1.832 -13.925 1.00 49.56 101 VAL A C 1
ATOM 786 O O . VAL A 1 101 ? -13.249 -2.223 -14.687 1.00 49.56 101 VAL A O 1
ATOM 789 N N . ARG A 1 102 ? -11.100 -2.210 -14.070 1.00 43.97 102 ARG A N 1
ATOM 790 C CA . ARG A 1 102 ? -10.728 -3.380 -14.865 1.00 43.97 102 ARG A CA 1
A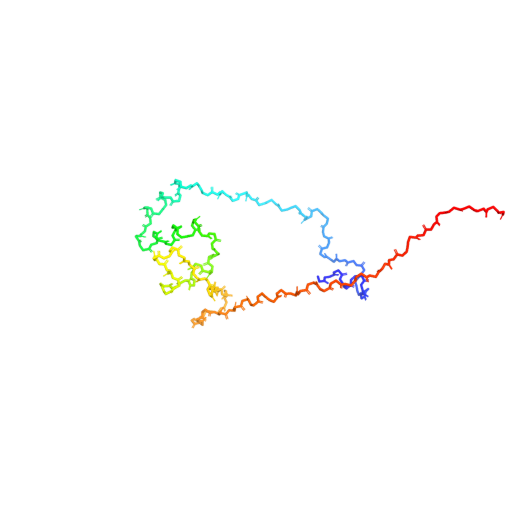TOM 791 C C . ARG A 1 102 ? -10.285 -4.463 -13.895 1.00 43.97 102 ARG A C 1
ATOM 793 O O . ARG A 1 102 ? -9.132 -4.499 -13.479 1.00 43.97 102 ARG A O 1
ATOM 800 N N . GLY A 1 103 ? -11.235 -5.310 -13.499 1.00 36.41 103 GLY A N 1
ATOM 801 C CA . GLY A 1 103 ? -10.927 -6.558 -12.814 1.00 36.41 103 GLY A CA 1
ATOM 802 C C . GLY A 1 103 ? -10.023 -7.385 -13.722 1.00 36.41 103 GLY A C 1
ATOM 803 O O . GLY A 1 103 ? -10.438 -7.803 -14.801 1.00 36.41 103 GLY A O 1
ATOM 804 N N . GLN A 1 104 ? -8.767 -7.561 -13.322 1.00 47.09 104 GLN A N 1
ATOM 805 C CA . GLN A 1 104 ? -7.890 -8.549 -13.931 1.00 47.09 104 GLN A CA 1
ATOM 806 C C . GLN A 1 104 ? -8.410 -9.918 -13.501 1.00 47.09 104 GLN A C 1
ATOM 808 O O . GLN A 1 104 ? -8.122 -10.389 -12.405 1.00 47.09 104 GLN A O 1
ATOM 813 N N . GLN A 1 105 ? -9.222 -10.540 -14.355 1.00 40.94 105 GLN A N 1
ATOM 814 C CA . GLN A 1 105 ? -9.423 -11.978 -14.294 1.00 40.94 105 GLN A CA 1
ATOM 815 C C . GLN A 1 105 ? -8.080 -12.626 -14.632 1.00 40.94 105 GLN A C 1
ATOM 817 O O . GLN A 1 105 ? -7.648 -12.636 -15.784 1.00 40.94 105 GLN A O 1
ATOM 822 N N . ALA A 1 106 ? -7.395 -13.113 -13.600 1.00 36.47 106 ALA A N 1
ATOM 823 C CA . ALA A 1 106 ? -6.318 -14.070 -13.750 1.00 36.47 106 ALA A CA 1
ATOM 824 C C . ALA A 1 106 ? -6.931 -15.389 -14.241 1.00 36.47 106 ALA A C 1
ATOM 826 O O . ALA A 1 106 ? -7.306 -16.244 -13.445 1.00 36.47 106 ALA A O 1
ATOM 827 N N . ASN A 1 107 ? -7.059 -15.545 -15.558 1.00 34.28 107 ASN A N 1
ATOM 828 C CA . ASN A 1 107 ? -7.204 -16.871 -16.140 1.00 34.28 107 ASN A CA 1
ATOM 829 C C . ASN A 1 107 ? -5.814 -17.505 -16.139 1.00 34.28 107 ASN A C 1
ATOM 831 O O . ASN A 1 107 ? -4.999 -17.253 -17.023 1.00 34.28 107 ASN A O 1
ATOM 835 N N . GLY A 1 108 ? -5.540 -18.286 -15.095 1.00 32.09 108 GLY A N 1
ATOM 836 C CA . GLY A 1 108 ? -4.495 -19.293 -15.146 1.00 32.09 108 GLY A CA 1
ATOM 837 C C . GLY A 1 108 ? -4.893 -20.340 -16.180 1.00 32.09 108 GLY A C 1
ATOM 838 O O . GLY A 1 108 ? -5.892 -21.035 -16.008 1.00 32.09 108 GLY A O 1
ATOM 839 N N . GLU A 1 109 ? -4.130 -20.433 -17.264 1.00 30.33 109 GLU A N 1
ATOM 840 C CA . GLU A 1 109 ? -4.143 -21.620 -18.110 1.00 30.33 109 GLU A CA 1
ATOM 841 C C . GLU A 1 109 ? -3.632 -22.809 -17.280 1.00 30.33 109 GLU A C 1
ATOM 843 O O . GLU A 1 109 ? -2.542 -22.726 -16.703 1.00 30.33 109 GLU A O 1
ATOM 848 N N . PRO A 1 110 ? -4.370 -23.928 -17.189 1.00 34.59 110 PRO A N 1
ATOM 849 C CA . PRO A 1 110 ? -3.805 -25.146 -16.646 1.00 34.59 110 PRO A CA 1
ATOM 850 C C . PRO A 1 110 ? -2.848 -25.726 -17.691 1.00 34.59 110 PRO A C 1
ATOM 852 O O . PRO A 1 110 ? -3.249 -26.074 -18.802 1.00 34.59 110 PRO A O 1
ATOM 855 N N . ALA A 1 111 ? -1.571 -25.826 -17.320 1.00 38.38 111 ALA A N 1
ATOM 856 C CA . ALA A 1 111 ? -0.549 -26.524 -18.084 1.00 38.38 111 ALA A CA 1
ATOM 857 C C . ALA A 1 111 ? -0.962 -27.992 -18.273 1.00 38.38 111 ALA A C 1
ATOM 859 O O . ALA A 1 111 ? -0.792 -28.827 -17.384 1.00 38.38 111 ALA A O 1
ATOM 860 N N . LEU A 1 112 ? -1.526 -28.308 -19.440 1.00 37.16 112 LEU A N 1
ATOM 861 C CA . LEU A 1 112 ? -1.803 -29.677 -19.841 1.00 37.16 112 LEU A CA 1
ATOM 862 C C . LEU A 1 112 ? -0.544 -30.243 -20.501 1.00 37.16 112 LEU A C 1
ATOM 864 O O . LEU A 1 112 ? -0.230 -29.947 -21.655 1.00 37.16 112 LEU A O 1
ATOM 868 N N . GLY A 1 113 ? 0.184 -31.049 -19.732 1.00 39.66 113 GLY A N 1
ATOM 869 C CA . GLY A 1 113 ? 1.322 -31.818 -20.209 1.00 39.66 113 GLY A CA 1
ATOM 870 C C . GLY A 1 113 ? 0.962 -32.669 -21.426 1.00 39.66 113 GLY A C 1
ATOM 871 O O . GLY A 1 113 ? 0.012 -33.452 -21.408 1.00 39.66 113 GLY A O 1
ATOM 872 N N . ARG A 1 114 ? 1.771 -32.546 -22.476 1.00 39.44 114 ARG A N 1
ATOM 873 C CA . ARG A 1 114 ? 1.981 -33.611 -23.455 1.00 39.44 114 ARG A CA 1
ATOM 874 C C . ARG A 1 114 ? 3.465 -33.738 -23.725 1.00 39.44 114 ARG A C 1
ATOM 876 O O . ARG A 1 114 ? 4.045 -33.031 -24.540 1.00 39.44 114 ARG A O 1
ATOM 883 N N . ASP A 1 115 ? 4.017 -34.684 -22.991 1.00 40.12 115 ASP A N 1
ATOM 884 C CA . ASP A 1 115 ? 5.180 -35.471 -23.335 1.00 40.12 115 ASP A CA 1
ATOM 885 C C . ASP A 1 115 ? 5.103 -35.940 -24.801 1.00 40.12 115 ASP A C 1
ATOM 887 O O . ASP A 1 115 ? 4.132 -36.587 -25.202 1.00 40.12 115 ASP A O 1
ATOM 891 N N . ARG A 1 116 ? 6.099 -35.577 -25.612 1.00 39.16 116 ARG A N 1
ATOM 892 C CA . ARG A 1 116 ? 6.484 -36.322 -26.816 1.00 39.16 1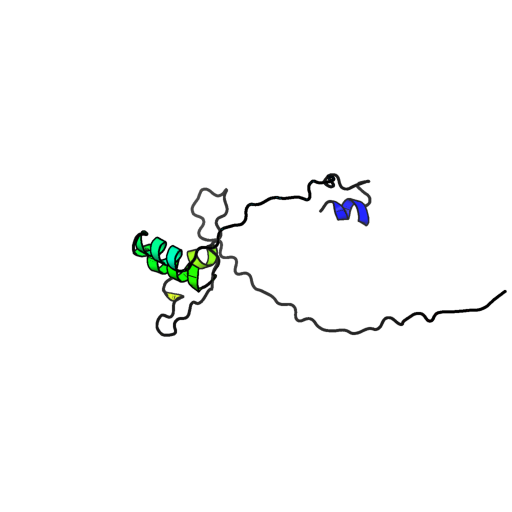16 ARG A CA 1
ATOM 893 C C . ARG A 1 116 ? 7.987 -36.175 -27.005 1.00 39.16 116 ARG A C 1
ATOM 895 O O . ARG A 1 116 ? 8.487 -35.091 -27.298 1.00 39.16 116 ARG A O 1
ATOM 902 N N . GLY A 1 117 ? 8.671 -37.296 -26.800 1.00 34.06 117 GLY A N 1
ATOM 903 C CA . GLY A 1 117 ? 10.116 -37.413 -26.829 1.00 34.06 117 GLY A CA 1
ATOM 904 C C . GLY A 1 117 ? 10.742 -36.978 -28.149 1.00 34.06 117 GLY A C 1
ATOM 905 O O . GLY A 1 117 ? 10.208 -37.209 -29.236 1.00 34.06 117 GLY A O 1
ATOM 906 N N . HIS A 1 118 ? 11.923 -36.383 -28.027 1.00 36.97 118 HIS A N 1
ATOM 907 C CA . HIS A 1 118 ? 12.866 -36.267 -29.122 1.00 36.97 118 HIS A CA 1
ATOM 908 C C . HIS A 1 118 ? 14.047 -37.181 -28.809 1.00 36.97 118 HIS A C 1
ATOM 910 O O . HIS A 1 118 ? 14.723 -37.027 -27.792 1.00 36.97 118 HIS A O 1
ATOM 916 N N . ALA A 1 119 ? 14.209 -38.190 -29.660 1.00 34.78 119 ALA A N 1
ATOM 917 C CA . ALA A 1 119 ? 15.263 -39.180 -29.592 1.00 34.78 119 ALA A CA 1
ATOM 918 C C . ALA A 1 119 ? 16.646 -38.516 -29.670 1.00 34.78 119 ALA A C 1
ATOM 920 O O . ALA A 1 119 ? 16.872 -37.597 -30.457 1.00 34.78 119 ALA A O 1
ATOM 921 N N . ALA A 1 120 ? 17.566 -39.010 -28.845 1.00 43.34 120 ALA A N 1
ATOM 922 C CA . ALA A 1 120 ? 18.981 -38.675 -28.890 1.00 43.34 120 ALA A CA 1
ATOM 923 C C . ALA A 1 120 ? 19.636 -39.225 -30.176 1.00 43.34 120 ALA A C 1
ATOM 925 O O . ALA A 1 120 ? 19.299 -40.337 -30.589 1.00 43.34 120 ALA A O 1
ATOM 926 N N . PRO A 1 121 ? 20.597 -38.518 -30.795 1.00 46.84 121 PRO A N 1
ATOM 927 C CA . PRO A 1 121 ? 21.411 -39.094 -31.859 1.00 46.84 121 PRO A CA 1
ATOM 928 C C . PRO A 1 121 ? 22.558 -39.927 -31.254 1.00 46.84 121 PRO A C 1
ATOM 930 O O . PRO A 1 121 ? 23.220 -39.454 -30.325 1.00 46.84 121 PRO A O 1
ATOM 933 N N . PRO A 1 122 ? 22.851 -41.144 -31.752 1.00 42.72 122 PRO A N 1
ATOM 934 C CA . PRO A 1 122 ? 24.053 -41.857 -31.354 1.00 42.72 122 PRO A CA 1
ATOM 935 C C . PRO A 1 122 ? 25.262 -41.371 -32.163 1.00 42.72 122 PRO A C 1
ATOM 937 O O . PRO A 1 122 ? 25.203 -41.146 -33.372 1.00 42.72 122 PRO A O 1
ATOM 940 N N . HIS A 1 123 ? 26.373 -41.219 -31.453 1.00 38.22 123 HIS A N 1
ATOM 941 C CA . HIS A 1 123 ? 27.695 -40.948 -31.993 1.00 38.22 123 HIS A CA 1
ATOM 942 C C . HIS A 1 123 ? 28.301 -42.181 -32.699 1.00 38.22 123 HIS A C 1
ATOM 944 O O . HIS A 1 123 ? 28.094 -43.308 -32.261 1.00 38.22 123 HIS A O 1
ATOM 950 N N . ALA A 1 124 ? 29.185 -41.883 -33.663 1.00 35.06 124 ALA A N 1
ATOM 951 C CA . ALA A 1 124 ? 30.465 -42.554 -33.950 1.00 35.06 124 ALA A CA 1
ATOM 952 C C . ALA A 1 124 ? 30.566 -43.675 -35.024 1.00 35.06 124 ALA A C 1
ATOM 954 O O . ALA A 1 124 ? 30.041 -44.770 -34.876 1.00 35.06 124 ALA A O 1
ATOM 955 N N . GLN A 1 125 ? 31.457 -43.377 -35.993 1.00 38.44 125 GLN A N 1
ATOM 956 C CA . GLN A 1 125 ? 32.499 -44.224 -36.620 1.00 38.44 125 GLN A CA 1
ATOM 957 C C . GLN A 1 125 ? 32.147 -45.210 -37.755 1.00 38.44 125 GLN A C 1
ATOM 959 O O . GLN A 1 125 ? 31.524 -46.239 -37.525 1.00 38.44 125 GLN A O 1
ATOM 964 N N . HIS A 1 126 ? 32.702 -44.948 -38.952 1.00 33.31 126 HIS A N 1
ATOM 965 C CA . HIS A 1 126 ? 33.779 -45.700 -39.654 1.00 33.31 126 HIS A CA 1
ATOM 966 C C . HIS A 1 126 ? 33.835 -45.211 -41.123 1.00 33.31 126 HIS A C 1
ATOM 968 O O . HIS A 1 126 ? 32.813 -45.131 -41.789 1.00 33.31 126 HIS A O 1
ATOM 974 N N . ALA A 1 127 ? 34.940 -44.602 -41.563 1.00 34.62 127 ALA A N 1
ATOM 975 C CA . ALA A 1 127 ? 36.049 -45.257 -42.271 1.00 34.62 127 ALA A CA 1
ATOM 976 C C . ALA A 1 127 ? 35.688 -45.709 -43.701 1.00 34.62 127 ALA A C 1
ATOM 978 O O . ALA A 1 127 ? 35.184 -46.812 -43.882 1.00 34.62 127 ALA A O 1
ATOM 979 N N . GLN A 1 128 ? 35.980 -44.859 -44.691 1.00 39.72 128 GLN A N 1
ATOM 980 C CA . GLN A 1 128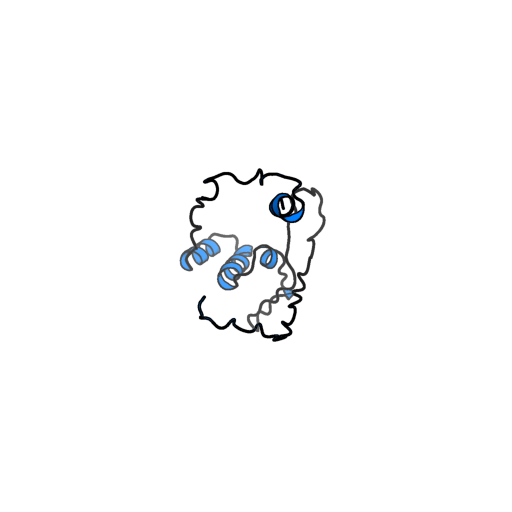 ? 36.927 -45.077 -45.802 1.00 39.72 128 GLN A CA 1
ATOM 981 C C . GLN A 1 128 ? 36.868 -43.898 -46.777 1.00 39.72 128 GLN A C 1
ATOM 983 O O . GLN A 1 128 ? 35.747 -43.420 -47.056 1.00 39.72 128 GLN A O 1
#

InterPro domains:
  IPR002104 Integrase, catalytic domain [PS51898] (26-128)
  IPR011010 DNA breaking-rejoining enzyme, catalytic core [SSF56349] (1-81)
  IPR013762 Integrase-like, catalytic domain superfamily [G3DSA:1.10.443.10] (23-122)

Radius of gyration: 26.7 Å; chains: 1; bounding box: 54×62×60 Å

Foldseek 3Di:
DQVCCVPPVVVDVDRPPPDPPPPDDDDPDDDDDDPVRLQVVLVPDDVVCNVLSVCVNPVVDDPQQSVPDDPVQADPPVRDGHRDFGFDDDPPDPDDPPGPTDPPPPPDDPPDDDDDDDDDDDDDDDDD

Sequence (128 aa):
MFNTAVKEDELLRSNPCRIKGFDKYHTPERHTPTLMEVRALSEEMPAQFYALIMLAAYSGLRWGELAALRRCDLDLAAGTVKVHRNLVSVAGQAGDRAAQVRGQQANGEPALGRDRGHAAPPHAQHAQ

pLDDT: mean 75.0, std 22.75, range [30.33, 96.25]